Protein AF-A0A6A6JQP5-F1 (afdb_monomer)

Structure (mmCIF, N/CA/C/O backbone):
data_AF-A0A6A6JQP5-F1
#
_entry.id   AF-A0A6A6JQP5-F1
#
loop_
_atom_site.group_PDB
_atom_site.id
_atom_site.type_symbol
_atom_site.label_atom_id
_atom_site.label_alt_id
_atom_site.label_comp_id
_atom_site.label_asym_id
_atom_site.label_entity_id
_atom_site.label_seq_id
_atom_site.pdbx_PDB_ins_code
_atom_site.Cartn_x
_atom_site.Cartn_y
_atom_site.Cartn_z
_atom_site.occupancy
_atom_site.B_iso_or_equiv
_atom_site.auth_seq_id
_atom_site.auth_comp_id
_atom_site.auth_asym_id
_atom_site.auth_atom_id
_atom_site.pdbx_PDB_model_num
ATOM 1 N N . MET A 1 1 ? 15.991 23.253 77.467 1.00 42.97 1 MET A N 1
ATOM 2 C CA . MET A 1 1 ? 14.777 23.699 76.750 1.00 42.97 1 MET A CA 1
ATOM 3 C C . MET A 1 1 ? 15.225 24.591 75.602 1.00 42.97 1 MET A C 1
ATOM 5 O O . MET A 1 1 ? 15.637 25.711 75.853 1.00 42.97 1 MET A O 1
ATOM 9 N N . LEU A 1 2 ? 15.257 24.066 74.376 1.00 40.00 2 LEU A N 1
ATOM 10 C CA . LEU A 1 2 ? 15.655 24.791 73.163 1.00 40.00 2 LEU A CA 1
ATOM 11 C C . LEU A 1 2 ? 14.520 24.646 72.145 1.00 40.00 2 LEU A C 1
ATOM 13 O O . LEU A 1 2 ? 14.086 23.531 71.854 1.00 40.00 2 LEU A O 1
ATOM 17 N N . LEU A 1 3 ? 13.987 25.789 71.708 1.00 39.47 3 LEU A N 1
ATOM 18 C CA . LEU A 1 3 ? 12.833 25.914 70.822 1.00 39.47 3 LEU A CA 1
ATOM 19 C C . LEU A 1 3 ? 13.131 25.339 69.429 1.00 39.47 3 LEU A C 1
ATOM 21 O O . LEU A 1 3 ? 14.135 25.668 68.801 1.00 39.47 3 LEU A O 1
ATOM 25 N N . LYS A 1 4 ? 12.197 24.521 68.938 1.00 39.25 4 LYS A N 1
ATOM 26 C CA . LYS A 1 4 ? 12.126 24.021 67.562 1.00 39.25 4 LYS A CA 1
ATOM 27 C C . LYS A 1 4 ? 11.785 25.178 66.612 1.00 39.25 4 LYS A C 1
ATOM 29 O O . LYS A 1 4 ? 10.698 25.738 66.720 1.00 39.25 4 LYS A O 1
ATOM 34 N N . SER A 1 5 ? 12.668 25.499 65.666 1.00 44.56 5 SER A N 1
ATOM 35 C CA . SER A 1 5 ? 12.309 26.277 64.470 1.00 44.56 5 SER A CA 1
ATOM 36 C C . SER A 1 5 ? 11.919 25.310 63.356 1.00 44.56 5 SER A C 1
ATOM 38 O O . SER A 1 5 ? 12.740 24.512 62.910 1.00 44.56 5 SER A O 1
ATOM 40 N N . SE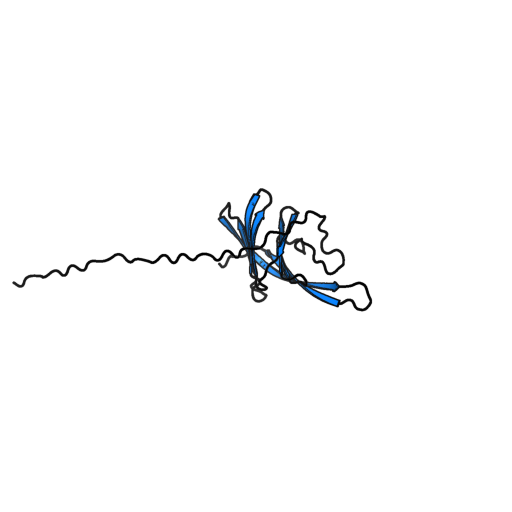R A 1 6 ? 10.651 25.355 62.947 1.00 45.84 6 SER A N 1
ATOM 41 C CA . SER A 1 6 ? 10.124 24.568 61.831 1.00 45.84 6 SER A CA 1
ATOM 42 C C . SER A 1 6 ? 10.380 25.311 60.523 1.00 45.84 6 SER A C 1
ATOM 44 O O . SER A 1 6 ? 9.857 26.402 60.309 1.00 45.84 6 SER A O 1
ATOM 46 N N . LEU A 1 7 ? 11.191 24.706 59.660 1.00 41.50 7 LEU A N 1
ATOM 47 C CA . LEU A 1 7 ? 11.413 25.123 58.282 1.00 41.50 7 LEU A CA 1
ATOM 48 C C . LEU A 1 7 ? 10.200 24.667 57.450 1.00 41.50 7 LEU A C 1
ATOM 50 O O . LEU A 1 7 ? 10.001 23.470 57.249 1.00 41.50 7 LEU A O 1
ATOM 54 N N . VAL A 1 8 ? 9.362 25.602 57.003 1.00 44.19 8 VAL A N 1
ATOM 55 C CA . VAL A 1 8 ? 8.266 25.313 56.065 1.00 44.19 8 VAL A CA 1
ATOM 56 C C . VAL A 1 8 ? 8.860 25.271 54.659 1.00 44.19 8 VAL A C 1
ATOM 58 O O . VAL A 1 8 ? 9.127 26.307 54.056 1.00 44.19 8 VAL A O 1
ATOM 61 N N . LEU A 1 9 ? 9.106 24.063 54.153 1.00 40.91 9 LEU A N 1
ATOM 62 C CA . LEU A 1 9 ? 9.497 23.830 52.766 1.00 40.91 9 LEU A CA 1
ATOM 63 C C . LEU A 1 9 ? 8.215 23.765 51.920 1.00 40.91 9 LEU A C 1
ATOM 65 O O . LEU A 1 9 ? 7.469 22.789 51.977 1.00 40.91 9 LEU A O 1
ATOM 69 N N . ALA A 1 10 ? 7.926 24.837 51.183 1.00 45.50 10 ALA A N 1
ATOM 70 C CA . ALA A 1 10 ? 6.815 24.887 50.243 1.00 45.50 10 ALA A CA 1
ATOM 71 C C . ALA A 1 10 ? 7.103 23.958 49.049 1.00 45.50 10 ALA A C 1
ATOM 73 O O . ALA A 1 10 ? 7.992 24.222 48.242 1.00 45.50 10 ALA A O 1
ATOM 74 N N . LEU A 1 11 ? 6.353 22.859 48.949 1.00 42.47 11 LEU A N 1
ATOM 75 C CA . LEU A 1 11 ? 6.318 21.992 47.772 1.00 42.47 11 LEU A CA 1
ATOM 76 C C . LEU A 1 11 ? 5.511 22.691 46.669 1.00 42.47 11 LEU A C 1
ATOM 78 O O . LEU A 1 11 ? 4.284 22.750 46.728 1.00 42.47 11 LEU A O 1
ATOM 82 N N . LEU A 1 12 ? 6.208 23.237 45.673 1.00 47.12 12 LEU A N 1
ATOM 83 C CA . LEU A 1 12 ? 5.613 23.665 44.408 1.00 47.12 12 LEU A CA 1
ATOM 84 C C . LEU A 1 12 ? 5.321 22.424 43.545 1.00 47.12 12 LEU A C 1
ATOM 86 O O . LEU A 1 12 ? 6.218 21.594 43.374 1.00 47.12 12 LEU A O 1
ATOM 90 N N . PRO A 1 13 ? 4.107 22.275 42.985 1.00 42.97 13 PRO A N 1
ATOM 91 C CA . PRO A 1 13 ? 3.810 21.198 42.056 1.00 42.97 13 PRO A CA 1
ATOM 92 C C . PRO A 1 13 ? 4.547 21.427 40.733 1.00 42.97 13 PRO A C 1
ATOM 94 O O . PRO A 1 13 ? 4.532 22.507 40.143 1.00 42.97 13 PRO A O 1
ATOM 97 N N . SER A 1 14 ? 5.204 20.363 40.295 1.00 43.59 14 SER A N 1
ATOM 98 C CA . SER A 1 14 ? 5.896 20.185 39.029 1.00 43.59 14 SER A CA 1
ATOM 99 C C . SER A 1 14 ? 5.015 20.562 37.833 1.00 43.59 14 SER A C 1
ATOM 101 O O . SER A 1 14 ? 4.072 19.854 37.483 1.00 43.59 14 SER A O 1
ATOM 103 N N . LEU A 1 15 ? 5.373 21.655 37.152 1.00 41.62 15 LEU A N 1
ATOM 104 C CA . LEU A 1 15 ? 4.953 21.905 35.775 1.00 41.62 15 LEU A CA 1
ATOM 105 C C . LEU A 1 15 ? 5.647 20.884 34.867 1.00 41.62 15 LEU A C 1
ATOM 107 O O . LEU A 1 15 ? 6.765 21.092 34.402 1.00 41.62 15 LEU A O 1
ATOM 111 N N . ILE A 1 16 ? 4.968 19.767 34.622 1.00 49.75 16 ILE A N 1
ATOM 112 C CA . ILE A 1 16 ? 5.240 18.920 33.465 1.00 49.75 16 ILE A CA 1
ATOM 113 C C . ILE A 1 16 ? 4.759 19.724 32.259 1.00 49.75 16 ILE A C 1
ATOM 115 O O . ILE A 1 16 ? 3.560 19.855 32.011 1.00 49.75 16 ILE A O 1
ATOM 119 N N . THR A 1 17 ? 5.699 20.321 31.537 1.00 44.62 17 THR A N 1
ATOM 120 C CA . THR A 1 17 ? 5.461 20.841 30.197 1.00 44.62 17 THR A CA 1
ATOM 121 C C . THR A 1 17 ? 4.997 19.677 29.332 1.00 44.62 17 THR A C 1
ATOM 123 O O . THR A 1 17 ? 5.772 18.795 28.969 1.00 44.62 17 THR A O 1
ATOM 126 N N . ALA A 1 18 ? 3.699 19.657 29.029 1.00 39.19 18 ALA A N 1
ATOM 127 C CA . ALA A 1 18 ? 3.133 18.795 28.011 1.00 39.19 18 ALA A CA 1
ATOM 128 C C . ALA A 1 18 ? 3.827 19.121 26.682 1.00 39.19 18 ALA A C 1
ATOM 130 O O . ALA A 1 18 ? 3.506 20.103 26.011 1.00 39.19 18 ALA A O 1
ATOM 131 N N . TRP A 1 19 ? 4.823 18.312 26.319 1.00 34.19 19 TRP A N 1
ATOM 132 C CA . TRP A 1 19 ? 5.305 18.221 24.953 1.00 34.19 19 TRP A CA 1
ATOM 133 C C . TRP A 1 19 ? 4.145 17.699 24.111 1.00 34.19 19 TRP A C 1
ATOM 135 O O . TRP A 1 19 ? 3.884 16.503 24.020 1.00 34.19 19 TRP A O 1
ATOM 145 N N . SER A 1 20 ? 3.406 18.640 23.532 1.00 35.28 20 SER A N 1
ATOM 146 C CA . SER A 1 20 ? 2.530 18.391 22.402 1.00 35.28 20 SER A CA 1
ATOM 147 C C . SER A 1 20 ? 3.408 17.890 21.259 1.00 35.28 20 SER A C 1
ATOM 149 O O . SER A 1 20 ? 3.914 18.687 20.470 1.00 35.28 20 SER A O 1
ATOM 151 N N . VAL A 1 21 ? 3.585 16.571 21.166 1.00 35.97 21 VAL A N 1
ATOM 152 C CA . VAL A 1 21 ? 4.003 15.908 19.932 1.00 35.97 21 VAL A CA 1
ATOM 153 C C . VAL A 1 21 ? 2.906 16.214 18.919 1.00 35.97 21 VAL A C 1
ATOM 155 O O . VAL A 1 21 ? 1.866 15.561 18.870 1.00 35.97 21 VAL A O 1
ATOM 158 N N . ARG A 1 22 ? 3.093 17.291 18.154 1.00 34.94 22 ARG A N 1
ATOM 159 C CA . ARG A 1 22 ? 2.377 17.467 16.900 1.00 34.94 22 ARG A CA 1
ATOM 160 C C . ARG A 1 22 ? 2.866 16.325 16.024 1.00 34.94 22 ARG A C 1
ATOM 162 O O . ARG A 1 22 ? 3.974 16.388 15.502 1.00 34.94 22 ARG A O 1
ATOM 169 N N . ASN A 1 23 ? 2.069 15.260 15.955 1.00 34.81 23 ASN A N 1
ATOM 170 C CA . ASN A 1 23 ? 2.185 14.272 14.897 1.00 34.81 23 ASN A CA 1
ATOM 171 C C . ASN A 1 23 ? 2.267 15.052 13.590 1.00 34.81 23 ASN A C 1
ATOM 173 O O . ASN A 1 23 ? 1.34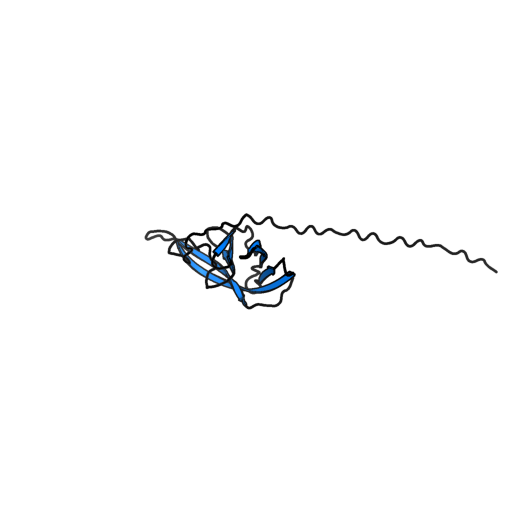2 15.788 13.241 1.00 34.81 23 ASN A O 1
ATOM 177 N N . VAL A 1 24 ? 3.408 14.933 12.924 1.00 33.78 24 VAL A N 1
ATOM 178 C CA . VAL A 1 24 ? 3.575 15.346 11.540 1.00 33.78 24 VAL A CA 1
ATOM 179 C C . VAL A 1 24 ? 2.682 14.399 10.751 1.00 33.78 24 VAL A C 1
ATOM 181 O O . VAL A 1 24 ? 3.059 13.273 10.447 1.00 33.78 24 VAL A O 1
ATOM 184 N N . ILE A 1 25 ? 1.438 14.815 10.533 1.00 40.34 25 ILE A N 1
ATOM 185 C CA . ILE A 1 25 ? 0.588 14.207 9.522 1.00 40.34 25 ILE A CA 1
ATOM 186 C C . ILE A 1 25 ? 1.241 14.636 8.216 1.00 40.34 25 ILE A C 1
ATOM 188 O O . ILE A 1 25 ? 1.173 15.806 7.848 1.00 40.34 25 ILE A O 1
ATOM 192 N N . ALA A 1 26 ? 1.969 13.715 7.587 1.00 38.81 26 ALA A N 1
ATOM 193 C CA . ALA A 1 26 ? 2.367 13.882 6.204 1.00 38.81 26 ALA A CA 1
ATOM 194 C C . ALA A 1 26 ? 1.075 14.100 5.406 1.00 38.81 26 ALA A C 1
ATOM 196 O O . ALA A 1 26 ? 0.188 13.245 5.417 1.00 38.81 26 ALA A O 1
ATOM 197 N N . GLU A 1 27 ? 0.936 15.277 4.802 1.00 38.88 27 GLU A N 1
ATOM 198 C CA . GLU A 1 27 ? -0.160 15.596 3.893 1.00 38.88 27 GLU A CA 1
ATOM 199 C C . GLU A 1 27 ? 0.017 14.728 2.640 1.00 38.88 27 GLU A C 1
ATOM 201 O O . GLU A 1 27 ? 0.685 15.105 1.683 1.00 38.88 27 GLU A O 1
ATOM 206 N N . GLY A 1 28 ? -0.502 13.499 2.691 1.00 41.88 28 GLY A N 1
ATOM 207 C CA . GLY A 1 28 ? -0.558 12.614 1.535 1.00 41.88 28 GLY A CA 1
ATOM 208 C C . GLY A 1 28 ? -1.436 13.247 0.459 1.00 41.88 28 GLY A C 1
ATOM 209 O O . GLY A 1 28 ? -2.549 13.684 0.753 1.00 41.88 28 GLY A O 1
ATOM 210 N N . GLY A 1 29 ? -0.919 13.323 -0.769 1.00 51.88 29 GLY A N 1
ATOM 211 C CA . GLY A 1 29 ? -1.641 13.868 -1.918 1.00 51.88 29 GLY A CA 1
ATOM 212 C C . GLY A 1 29 ? -2.995 13.187 -2.143 1.00 51.88 29 GLY A C 1
ATOM 213 O O . GLY A 1 29 ? -3.204 12.037 -1.751 1.00 51.88 29 GLY A O 1
ATOM 214 N N . GLU A 1 30 ? -3.925 13.910 -2.773 1.00 57.06 30 GLU A N 1
ATOM 215 C CA . GLU A 1 30 ? -5.264 13.391 -3.068 1.00 57.06 30 GLU A CA 1
ATOM 216 C C . GLU A 1 30 ? -5.186 12.069 -3.863 1.00 57.06 30 GLU A C 1
ATOM 218 O O . GLU A 1 30 ? -4.361 11.950 -4.777 1.00 57.06 30 GLU A O 1
ATOM 223 N N . PRO A 1 31 ? -6.026 11.061 -3.543 1.00 60.66 31 PRO A N 1
ATOM 224 C CA . PRO A 1 31 ? -6.061 9.814 -4.298 1.00 60.66 31 PRO A CA 1
ATOM 225 C C . PRO A 1 31 ? -6.365 10.080 -5.768 1.00 60.66 31 PRO A C 1
ATOM 227 O O . PRO A 1 31 ? -7.364 10.722 -6.099 1.00 60.66 31 PRO A O 1
ATOM 230 N N . VAL A 1 32 ? -5.571 9.492 -6.663 1.00 66.88 32 VAL A N 1
ATOM 231 C CA . VAL A 1 32 ? -5.983 9.370 -8.061 1.00 66.88 32 VAL A CA 1
ATOM 232 C C . VAL A 1 32 ? -6.975 8.214 -8.131 1.00 66.88 32 VAL A C 1
ATOM 234 O O . VAL A 1 32 ? -6.611 7.051 -7.950 1.00 66.88 32 VAL A O 1
ATOM 237 N N . LEU A 1 33 ? -8.243 8.558 -8.343 1.00 54.72 33 LEU A N 1
ATOM 238 C CA . LEU A 1 33 ? -9.361 7.624 -8.436 1.00 54.72 33 LEU A CA 1
ATOM 239 C C . LEU A 1 33 ? -9.688 7.419 -9.922 1.00 54.72 33 LEU A C 1
ATOM 241 O O . LEU A 1 33 ? -10.204 8.335 -10.562 1.00 54.72 33 LEU A O 1
ATOM 245 N N . ASP A 1 34 ? -9.381 6.249 -10.490 1.00 51.56 34 ASP A N 1
ATOM 246 C CA . ASP A 1 34 ? -9.805 5.909 -11.856 1.00 51.56 34 ASP A CA 1
ATOM 247 C C . ASP A 1 34 ? -10.835 4.777 -11.826 1.00 51.56 34 ASP A C 1
ATOM 249 O O . ASP A 1 34 ? -10.573 3.668 -11.365 1.00 51.56 34 ASP A O 1
ATOM 253 N N . LYS A 1 35 ? -12.034 5.079 -12.332 1.00 42.28 35 LYS A N 1
ATOM 254 C CA . LYS A 1 35 ? -13.154 4.138 -12.484 1.00 42.28 35 LYS A CA 1
ATOM 255 C C . LYS A 1 35 ? -13.089 3.331 -13.782 1.00 42.28 35 LYS A C 1
ATOM 257 O O . LYS A 1 35 ? -14.008 2.561 -14.069 1.00 42.28 35 LYS A O 1
ATOM 262 N N . ARG A 1 36 ? -12.061 3.509 -14.615 1.00 40.50 36 ARG A N 1
ATOM 263 C CA . ARG A 1 36 ? -11.929 2.754 -15.863 1.00 40.50 36 ARG A CA 1
ATOM 264 C C . ARG A 1 36 ? -11.324 1.385 -15.599 1.00 40.50 36 ARG A C 1
ATOM 266 O O . ARG A 1 36 ? -10.133 1.296 -15.356 1.00 40.50 36 ARG A O 1
ATOM 273 N N . ASN A 1 37 ? -12.166 0.352 -15.714 1.00 44.22 37 ASN A N 1
ATOM 274 C CA . ASN A 1 37 ? -11.837 -1.021 -16.124 1.00 44.22 37 ASN A CA 1
ATOM 275 C C . ASN A 1 37 ? -10.352 -1.387 -15.942 1.00 44.22 37 ASN A C 1
ATOM 277 O O . ASN A 1 37 ? -9.626 -1.547 -16.922 1.00 44.22 37 ASN A O 1
ATOM 281 N N . SER A 1 38 ? -9.889 -1.431 -14.696 1.00 44.41 38 SER A N 1
ATOM 282 C CA . SER A 1 38 ? -8.482 -1.602 -14.367 1.00 44.41 38 SER A CA 1
ATOM 283 C C . SER A 1 38 ? -8.118 -3.073 -14.526 1.00 44.41 38 SER A C 1
ATOM 285 O O . SER A 1 38 ? -8.113 -3.849 -13.573 1.00 44.41 38 SER A O 1
ATOM 287 N N . THR A 1 39 ? -7.861 -3.480 -15.769 1.00 46.97 39 THR A N 1
ATOM 288 C CA . THR A 1 39 ? -7.157 -4.725 -16.051 1.00 46.97 39 THR A CA 1
ATOM 289 C C . THR A 1 39 ? -5.789 -4.662 -15.381 1.00 46.97 39 THR A C 1
ATOM 291 O O . THR A 1 39 ? -5.033 -3.711 -15.572 1.00 46.97 39 THR A O 1
ATOM 294 N N . SER A 1 40 ? -5.466 -5.688 -14.597 1.00 51.38 40 SER A N 1
ATOM 295 C CA . SER A 1 40 ? -4.100 -5.983 -14.165 1.00 51.38 40 SER A CA 1
ATOM 296 C C . SER A 1 40 ? -3.159 -5.933 -15.376 1.00 51.38 40 SER A C 1
ATOM 298 O O . SER A 1 40 ? -3.378 -6.692 -16.322 1.00 51.38 40 SER A O 1
ATOM 300 N N . ALA A 1 41 ? -2.170 -5.031 -15.343 1.00 48.53 41 ALA A N 1
ATOM 301 C CA . ALA A 1 41 ? -1.054 -4.869 -16.283 1.00 48.53 41 ALA A CA 1
ATOM 302 C C . ALA A 1 41 ? -1.288 -5.444 -17.697 1.00 48.53 41 ALA A C 1
ATOM 304 O O . ALA A 1 41 ? -0.795 -6.521 -18.049 1.00 48.53 41 ALA A O 1
ATOM 305 N N . THR A 1 42 ? -2.034 -4.716 -18.529 1.00 43.56 42 THR A N 1
ATOM 306 C CA . THR A 1 42 ? -2.184 -5.048 -19.954 1.00 43.56 42 THR A CA 1
ATOM 307 C C . THR A 1 42 ? -1.013 -4.433 -20.731 1.00 43.56 42 THR A C 1
ATOM 309 O O . THR A 1 42 ? -1.058 -3.258 -21.060 1.00 43.56 42 THR A O 1
ATOM 312 N N . SER A 1 43 ? 0.040 -5.224 -20.977 1.00 44.31 43 SER A N 1
ATOM 313 C CA . SER A 1 43 ? 1.147 -4.999 -21.937 1.00 44.31 43 SER A CA 1
ATOM 314 C C . SER A 1 43 ? 1.618 -3.544 -22.154 1.00 44.31 43 SER A C 1
ATOM 316 O O . SER A 1 43 ? 1.049 -2.804 -22.955 1.00 44.31 43 SER A O 1
ATOM 318 N N . GLY A 1 44 ? 2.729 -3.175 -21.520 1.00 60.16 44 GLY A N 1
ATOM 319 C CA . GLY A 1 44 ? 3.364 -1.853 -21.589 1.00 60.16 44 GLY A CA 1
ATOM 320 C C . GLY A 1 44 ? 3.921 -1.484 -20.214 1.00 60.16 44 GLY A C 1
ATOM 321 O O . GLY A 1 44 ? 3.633 -2.193 -19.258 1.00 60.16 44 GLY A O 1
ATOM 322 N N . CYS A 1 45 ? 4.702 -0.405 -20.093 1.00 67.12 45 CYS A N 1
ATOM 323 C CA . CYS A 1 45 ? 5.300 0.091 -18.832 1.00 67.12 45 CYS A CA 1
ATOM 324 C C . CYS A 1 45 ? 4.290 0.520 -17.743 1.00 67.12 45 CYS A C 1
ATOM 326 O O . CYS A 1 45 ? 4.617 1.347 -16.889 1.00 67.12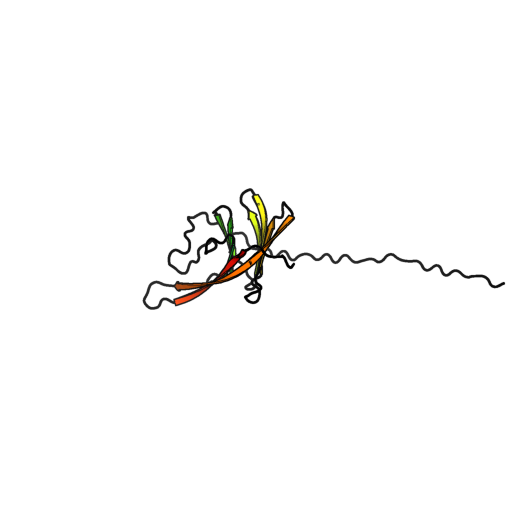 45 CYS A O 1
ATOM 328 N N . ASP A 1 46 ? 3.045 0.074 -17.848 1.00 72.06 46 ASP A N 1
ATOM 329 C CA . ASP A 1 46 ? 1.946 0.433 -16.978 1.00 72.06 46 ASP A CA 1
ATOM 330 C C . ASP A 1 46 ? 1.629 -0.738 -16.044 1.00 72.06 46 ASP A C 1
ATOM 332 O O . ASP A 1 46 ? 1.143 -1.794 -16.462 1.00 72.06 46 ASP A O 1
ATOM 336 N N . GLU A 1 47 ? 1.878 -0.507 -14.759 1.00 73.88 47 GLU A N 1
ATOM 337 C CA . GLU A 1 47 ? 1.638 -1.472 -13.685 1.00 73.88 47 GLU A CA 1
ATOM 338 C C . GLU A 1 47 ? 0.186 -1.494 -13.223 1.00 73.88 47 GLU A C 1
ATOM 340 O O . GLU A 1 47 ? -0.186 -2.291 -12.361 1.00 73.88 47 GLU A O 1
ATOM 345 N N . GLY A 1 48 ? -0.650 -0.631 -13.799 1.00 76.50 48 GLY A N 1
ATOM 346 C CA . GLY A 1 48 ? -2.027 -0.457 -13.392 1.00 76.50 48 GLY A CA 1
ATOM 347 C C . GLY A 1 48 ? -2.160 0.132 -11.987 1.00 76.50 48 GLY A C 1
ATOM 348 O O . GLY A 1 48 ? -1.210 0.318 -11.218 1.00 76.50 48 GLY A O 1
ATOM 349 N N . LEU A 1 49 ? -3.404 0.445 -11.640 1.00 79.06 49 LEU A N 1
ATOM 350 C CA . LEU A 1 49 ? -3.745 1.125 -10.388 1.00 79.06 49 LEU A CA 1
ATOM 351 C C . LEU A 1 49 ? -4.121 0.160 -9.264 1.00 79.06 49 LEU A C 1
ATOM 353 O O . LEU A 1 49 ? -4.137 0.549 -8.099 1.00 79.06 49 LEU A O 1
ATOM 357 N N . CYS A 1 50 ? -4.437 -1.087 -9.605 1.00 86.25 50 CYS A N 1
ATOM 358 C CA . CYS A 1 50 ? -4.812 -2.100 -8.632 1.00 86.25 50 CYS A CA 1
ATOM 359 C C . CYS A 1 50 ? -3.577 -2.771 -8.042 1.00 86.25 50 CYS A C 1
ATOM 361 O O . CYS A 1 50 ? -2.629 -3.022 -8.784 1.00 86.25 50 CYS A O 1
ATOM 363 N N . PRO A 1 51 ? -3.613 -3.144 -6.754 1.00 86.44 51 PRO A N 1
ATOM 364 C CA . PRO A 1 51 ? -2.641 -4.072 -6.208 1.00 86.44 51 PRO A CA 1
ATOM 365 C C . PRO A 1 51 ? -2.552 -5.355 -7.036 1.00 86.44 51 PRO A C 1
ATOM 367 O O . PRO A 1 51 ? -3.569 -5.900 -7.478 1.00 86.44 51 PRO A O 1
ATOM 370 N N . ASP A 1 52 ? -1.338 -5.863 -7.203 1.00 74.88 52 ASP A N 1
ATOM 371 C CA . ASP A 1 52 ? -1.097 -7.115 -7.909 1.00 74.88 52 ASP A CA 1
ATOM 372 C C . ASP A 1 52 ? -1.301 -8.332 -6.997 1.00 74.88 52 ASP A C 1
ATOM 374 O O . ASP A 1 52 ? -1.362 -8.243 -5.767 1.00 74.88 52 ASP A O 1
ATOM 378 N N . ASN A 1 53 ? -1.376 -9.515 -7.614 1.00 67.25 53 ASN A N 1
ATOM 379 C CA . ASN A 1 53 ? -1.400 -10.811 -6.925 1.00 67.25 53 ASN A CA 1
ATOM 380 C C . ASN A 1 53 ? -2.570 -11.008 -5.944 1.00 67.25 53 ASN A C 1
ATOM 382 O O . ASN A 1 53 ? -2.407 -11.652 -4.906 1.00 67.25 53 ASN A O 1
ATOM 386 N N . SER A 1 54 ? -3.738 -10.442 -6.258 1.00 73.69 54 SER A N 1
ATOM 387 C CA . SER A 1 54 ? -4.938 -10.515 -5.409 1.00 73.69 54 SER A CA 1
ATOM 388 C C . SER A 1 54 ? -4.748 -9.928 -4.001 1.00 73.69 54 SER A C 1
ATOM 390 O O . SER A 1 54 ? -5.536 -10.230 -3.103 1.00 73.69 54 SER A O 1
ATOM 392 N N . ALA A 1 55 ? -3.726 -9.091 -3.793 1.00 83.12 55 ALA A N 1
ATOM 393 C CA . ALA A 1 55 ? -3.526 -8.397 -2.530 1.00 83.12 55 ALA A CA 1
ATOM 394 C C . ALA A 1 55 ? -4.604 -7.319 -2.328 1.00 83.12 55 ALA A C 1
ATOM 396 O O . ALA A 1 55 ? -5.071 -6.693 -3.279 1.00 83.12 55 ALA A O 1
ATOM 397 N N . ALA A 1 56 ? -4.995 -7.074 -1.076 1.00 88.38 56 ALA A N 1
ATOM 398 C CA . ALA A 1 56 ? -5.889 -5.957 -0.760 1.00 88.38 56 ALA A CA 1
ATOM 399 C C . ALA A 1 56 ? -5.159 -4.607 -0.837 1.00 88.38 56 ALA A C 1
ATOM 401 O O . ALA A 1 56 ? -5.769 -3.582 -1.129 1.00 88.38 56 ALA A O 1
ATOM 402 N N . VAL A 1 57 ? -3.852 -4.609 -0.583 1.00 91.38 57 VAL A N 1
ATOM 403 C CA . VAL A 1 57 ? -2.977 -3.441 -0.637 1.00 91.38 57 VAL A CA 1
ATOM 404 C C . VAL A 1 57 ? -1.590 -3.899 -1.082 1.00 91.38 57 VAL A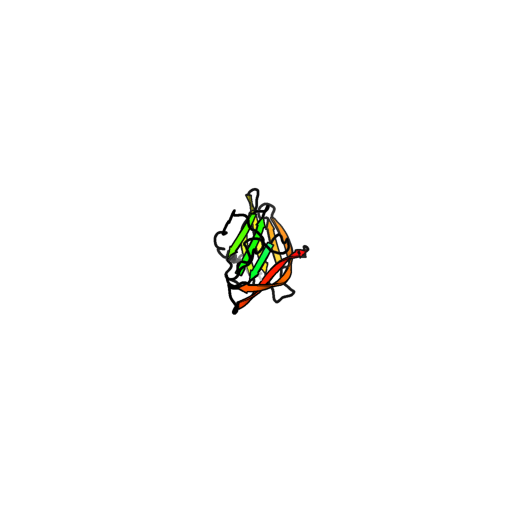 C 1
ATOM 406 O O . VAL A 1 57 ? -1.118 -4.962 -0.658 1.00 91.38 57 VAL A O 1
ATOM 409 N N . ASP A 1 58 ? -0.912 -3.081 -1.879 1.00 91.31 58 ASP A N 1
ATOM 410 C CA . ASP A 1 58 ? 0.531 -3.178 -2.057 1.00 91.31 58 ASP A CA 1
ATOM 411 C C . ASP A 1 58 ? 1.210 -1.806 -2.110 1.00 91.31 58 ASP A C 1
ATOM 413 O O . ASP A 1 58 ? 0.575 -0.753 -2.205 1.00 91.31 58 ASP A O 1
ATOM 417 N N . PHE A 1 59 ? 2.532 -1.834 -1.984 1.00 91.50 59 PHE A N 1
ATOM 418 C CA . PHE A 1 59 ? 3.389 -0.687 -2.225 1.00 91.50 59 PHE A CA 1
ATOM 419 C C . PHE A 1 59 ? 4.266 -0.972 -3.444 1.00 91.50 59 PHE A C 1
ATOM 421 O O . PHE A 1 59 ? 4.973 -1.977 -3.498 1.00 91.50 59 PHE A O 1
ATOM 428 N N . LEU A 1 60 ? 4.153 -0.116 -4.449 1.00 89.56 60 LEU A N 1
ATOM 429 C CA . LEU A 1 60 ? 4.731 -0.247 -5.775 1.00 89.56 60 LEU A CA 1
ATOM 430 C C . LEU A 1 60 ? 5.966 0.647 -5.895 1.00 89.56 60 LEU A C 1
ATOM 432 O O . LEU A 1 60 ? 5.907 1.833 -5.575 1.00 89.56 60 LEU A O 1
ATOM 436 N N . ALA A 1 61 ? 7.048 0.087 -6.428 1.00 87.56 61 ALA A N 1
ATOM 437 C CA . ALA A 1 61 ? 8.260 0.793 -6.816 1.00 87.56 61 ALA A CA 1
ATOM 438 C C . ALA A 1 61 ? 8.507 0.594 -8.313 1.00 87.56 61 ALA A C 1
ATOM 440 O O . ALA A 1 61 ? 8.933 -0.487 -8.724 1.00 87.56 61 ALA A O 1
ATOM 441 N N . GLY A 1 62 ? 8.246 1.617 -9.126 1.00 83.12 62 GLY A N 1
ATOM 442 C CA . GLY A 1 62 ? 8.435 1.529 -10.574 1.00 83.12 62 GLY A CA 1
ATOM 443 C C . GLY A 1 62 ? 8.860 2.843 -11.219 1.00 83.12 62 GLY A C 1
ATOM 444 O O . GLY A 1 62 ? 9.167 3.818 -10.535 1.00 83.12 62 GLY A O 1
ATOM 445 N N . LEU A 1 63 ? 8.854 2.881 -12.557 1.00 75.44 63 LEU A N 1
ATOM 446 C CA . LEU A 1 63 ? 9.287 4.047 -13.345 1.00 75.44 63 LEU A CA 1
ATOM 447 C C . LEU A 1 63 ? 8.508 5.332 -13.017 1.00 75.44 63 LEU A C 1
ATOM 449 O O . LEU A 1 63 ? 9.045 6.429 -13.128 1.00 75.44 63 LEU A O 1
ATOM 453 N N . GLY A 1 64 ? 7.252 5.199 -12.586 1.00 75.00 64 GLY A N 1
ATOM 454 C CA . GLY A 1 64 ? 6.408 6.316 -12.163 1.00 75.00 64 GLY A CA 1
ATOM 455 C C . GLY A 1 64 ? 6.635 6.786 -10.722 1.00 75.00 64 GLY A C 1
ATOM 456 O O . GLY A 1 64 ? 5.833 7.589 -10.243 1.00 75.00 64 GLY A O 1
ATOM 457 N N . GLY A 1 65 ? 7.651 6.267 -10.026 1.00 84.31 65 GLY A N 1
ATOM 458 C CA . GLY A 1 65 ? 7.916 6.518 -8.611 1.00 84.31 65 GLY A CA 1
ATOM 459 C C . GLY A 1 65 ? 7.258 5.495 -7.685 1.00 84.31 65 GLY A C 1
ATOM 460 O O . GLY A 1 65 ? 6.916 4.381 -8.093 1.00 84.31 65 GLY A O 1
ATOM 461 N N . TRP A 1 66 ? 7.098 5.892 -6.426 1.00 87.38 66 TRP A N 1
ATOM 462 C CA . TRP A 1 66 ? 6.516 5.058 -5.382 1.00 87.38 66 TRP A CA 1
ATOM 463 C C . TRP A 1 66 ? 5.017 5.308 -5.275 1.00 87.38 66 TRP A C 1
ATOM 465 O O . TRP A 1 66 ? 4.555 6.449 -5.375 1.00 87.38 66 TRP A O 1
ATOM 475 N N . ARG A 1 67 ? 4.244 4.235 -5.116 1.00 90.50 67 ARG A N 1
ATOM 476 C CA . ARG A 1 67 ? 2.790 4.315 -4.969 1.00 90.50 67 ARG A CA 1
ATOM 477 C C . ARG A 1 67 ? 2.300 3.332 -3.926 1.00 90.50 67 ARG A C 1
ATOM 479 O O . ARG A 1 67 ? 2.701 2.176 -3.934 1.00 90.50 67 ARG A O 1
ATOM 486 N N . LEU A 1 68 ? 1.366 3.759 -3.089 1.00 91.75 68 LEU A N 1
ATOM 487 C CA . LEU A 1 68 ? 0.558 2.857 -2.277 1.00 91.75 68 LEU A CA 1
ATOM 488 C C . LEU A 1 68 ? -0.746 2.599 -3.030 1.00 91.75 68 LEU A C 1
ATOM 490 O O . LEU A 1 68 ? -1.458 3.545 -3.368 1.00 91.75 68 LEU A O 1
ATOM 494 N N . ARG A 1 69 ? -1.045 1.334 -3.327 1.00 91.81 69 ARG A N 1
ATOM 495 C CA . ARG A 1 69 ? -2.263 0.936 -4.039 1.00 91.81 69 ARG A CA 1
ATOM 496 C C . ARG A 1 69 ? -3.178 0.161 -3.106 1.00 91.81 69 ARG A C 1
ATOM 498 O O . ARG A 1 69 ? -2.718 -0.658 -2.315 1.00 91.81 69 ARG A O 1
ATOM 505 N N . VAL A 1 70 ? -4.478 0.401 -3.207 1.00 91.44 70 VAL A N 1
ATOM 506 C CA . VAL A 1 70 ? -5.508 -0.257 -2.398 1.00 91.44 70 VAL A CA 1
ATOM 507 C C . VAL A 1 70 ? -6.602 -0.767 -3.323 1.00 91.44 70 VAL A C 1
ATOM 509 O O . VAL A 1 70 ? -7.130 -0.008 -4.129 1.00 91.44 70 VAL A O 1
ATOM 512 N N . ASN A 1 71 ? -6.973 -2.037 -3.178 1.00 89.62 71 ASN A N 1
ATOM 513 C CA . ASN A 1 71 ? -8.221 -2.569 -3.707 1.00 89.62 71 ASN A CA 1
ATOM 514 C C . ASN A 1 71 ? -9.292 -2.435 -2.623 1.00 89.62 71 ASN A C 1
ATOM 516 O O . ASN A 1 71 ? -9.301 -3.175 -1.636 1.00 89.62 71 ASN A O 1
ATOM 520 N N . ASP A 1 72 ? -10.181 -1.467 -2.800 1.00 89.38 72 ASP A N 1
ATOM 521 C CA . ASP A 1 72 ? -11.226 -1.138 -1.850 1.00 89.38 72 ASP A CA 1
ATOM 522 C C . ASP A 1 72 ? -12.598 -1.355 -2.496 1.00 89.38 72 ASP A C 1
ATOM 524 O O . ASP A 1 72 ? -13.029 -0.614 -3.373 1.00 89.38 72 ASP A O 1
ATOM 528 N N . CYS A 1 73 ? -13.278 -2.433 -2.099 1.00 87.50 73 CYS A N 1
ATOM 529 C CA . CYS A 1 73 ? -14.548 -2.860 -2.696 1.00 87.50 73 CYS A CA 1
ATOM 530 C C . CYS A 1 73 ? -14.523 -3.023 -4.234 1.00 87.50 73 CYS A C 1
ATOM 532 O O . CYS A 1 73 ? -15.532 -2.798 -4.900 1.00 87.50 73 CYS A O 1
ATOM 534 N N . GLY A 1 74 ? -13.390 -3.451 -4.802 1.00 84.56 74 GLY A N 1
ATOM 535 C CA . GLY A 1 74 ? -13.227 -3.607 -6.249 1.00 84.56 74 GLY A CA 1
ATOM 536 C C . GLY A 1 74 ? -12.900 -2.306 -6.983 1.00 84.56 74 GLY A C 1
ATOM 537 O O . GLY A 1 74 ? -12.686 -2.343 -8.192 1.00 84.56 74 GLY A O 1
ATOM 538 N N . GLU A 1 75 ? -12.825 -1.177 -6.273 1.00 85.56 75 GLU A N 1
ATOM 539 C CA . GLU A 1 75 ? -12.272 0.068 -6.793 1.00 85.56 75 GLU A CA 1
ATOM 540 C C . GLU A 1 75 ? -10.796 0.175 -6.401 1.00 85.56 75 GLU A C 1
ATOM 542 O O . GLU A 1 75 ? -10.409 -0.072 -5.257 1.00 85.56 75 GLU A O 1
ATOM 547 N N . CYS A 1 76 ? -9.953 0.525 -7.369 1.00 87.81 76 CYS A N 1
ATOM 548 C CA . CYS A 1 76 ? -8.516 0.606 -7.164 1.00 87.81 76 CYS A CA 1
ATOM 549 C C . CYS A 1 76 ? -8.100 2.051 -6.919 1.00 87.81 76 CYS A C 1
ATOM 551 O O . CYS A 1 76 ? -8.233 2.912 -7.788 1.00 87.81 76 CYS A O 1
ATOM 553 N N . LEU A 1 77 ? -7.599 2.305 -5.715 1.00 89.19 77 LEU A N 1
ATOM 554 C CA . LEU A 1 77 ? -7.081 3.596 -5.291 1.00 89.19 77 LEU A CA 1
ATOM 555 C C . LEU A 1 77 ? -5.561 3.563 -5.394 1.00 89.19 77 LEU A C 1
ATOM 557 O O . LEU A 1 77 ? -4.933 2.642 -4.874 1.00 89.19 77 LEU A O 1
ATOM 561 N N . SER A 1 78 ? -4.966 4.576 -6.019 1.00 89.75 78 SER A N 1
ATOM 562 C CA . SER A 1 78 ? -3.514 4.725 -6.094 1.00 89.75 78 SER A CA 1
ATOM 563 C C . SER A 1 78 ? -3.102 6.074 -5.527 1.00 89.75 78 SER A C 1
ATOM 565 O O . SER A 1 78 ? -3.494 7.128 -6.030 1.00 89.75 78 SER A O 1
ATOM 567 N N . PHE A 1 79 ? -2.231 6.033 -4.530 1.00 90.44 79 PHE A N 1
ATOM 568 C CA . PHE A 1 79 ? -1.683 7.203 -3.867 1.00 90.44 79 PHE A CA 1
ATOM 569 C C . PHE A 1 79 ? -0.203 7.325 -4.238 1.00 90.44 79 PHE A C 1
ATOM 571 O O . PHE A 1 79 ? 0.555 6.397 -3.948 1.00 90.44 79 PHE A O 1
ATOM 578 N N . PRO A 1 80 ? 0.238 8.407 -4.901 1.00 88.50 80 PRO A N 1
ATOM 579 C CA . PRO A 1 80 ? 1.661 8.663 -5.078 1.00 88.50 80 PRO A CA 1
ATOM 580 C C . PRO A 1 80 ? 2.312 8.934 -3.720 1.00 88.50 80 PRO A C 1
ATOM 582 O O . PRO A 1 80 ? 1.719 9.571 -2.851 1.00 88.50 80 PRO A O 1
ATOM 585 N N . THR A 1 81 ? 3.534 8.448 -3.539 1.00 86.56 81 THR A N 1
ATOM 586 C CA . THR A 1 81 ? 4.272 8.589 -2.284 1.00 86.56 81 THR A CA 1
ATOM 587 C C . THR A 1 81 ? 5.691 9.056 -2.566 1.00 86.56 81 THR A C 1
ATOM 589 O O . THR A 1 81 ? 6.294 8.673 -3.568 1.00 86.56 81 THR A O 1
ATOM 592 N N . GLU A 1 82 ? 6.245 9.873 -1.677 1.00 80.12 82 GLU A N 1
ATOM 593 C CA . GLU A 1 82 ? 7.578 10.457 -1.876 1.00 80.12 82 GLU A CA 1
ATOM 594 C C . GLU A 1 82 ? 8.705 9.618 -1.258 1.00 80.12 82 GLU A C 1
ATOM 596 O O . GLU A 1 82 ? 9.859 9.743 -1.662 1.00 80.12 82 GLU A O 1
ATOM 601 N N . ASP A 1 83 ? 8.384 8.740 -0.305 1.00 81.69 83 ASP A N 1
ATOM 602 C CA . ASP A 1 83 ? 9.374 7.990 0.465 1.00 81.69 83 ASP A CA 1
ATOM 603 C C . ASP A 1 83 ? 9.486 6.533 -0.009 1.00 81.69 83 ASP A C 1
ATOM 605 O O . ASP A 1 83 ? 8.522 5.772 -0.036 1.00 81.69 83 ASP A O 1
ATOM 609 N N . ALA A 1 84 ? 10.706 6.139 -0.374 1.00 81.31 84 ALA A N 1
ATOM 610 C CA . ALA A 1 84 ? 11.059 4.788 -0.800 1.00 81.31 84 ALA A CA 1
ATOM 611 C C . ALA A 1 84 ? 11.004 3.747 0.328 1.00 81.31 84 ALA A C 1
ATOM 613 O O . ALA A 1 84 ? 11.007 2.542 0.063 1.00 81.31 84 ALA A O 1
ATOM 614 N N . ASN A 1 85 ? 11.024 4.189 1.583 1.00 81.69 85 ASN A N 1
ATOM 615 C CA . ASN A 1 85 ? 11.035 3.323 2.757 1.00 81.69 85 ASN A CA 1
ATOM 616 C C . ASN A 1 85 ? 9.638 3.050 3.298 1.00 81.69 85 ASN A C 1
ATOM 618 O O . ASN A 1 85 ? 9.483 2.172 4.142 1.00 81.69 85 ASN A O 1
ATOM 622 N N . GLY A 1 86 ? 8.622 3.736 2.788 1.00 84.00 86 GLY A N 1
ATOM 623 C CA . GLY A 1 86 ? 7.266 3.549 3.251 1.00 84.00 86 GLY A CA 1
ATOM 624 C C . GLY A 1 86 ? 6.396 4.768 3.032 1.00 84.00 86 GLY A C 1
ATOM 625 O O . GLY A 1 86 ? 6.858 5.825 2.624 1.00 84.00 86 GLY A O 1
ATOM 626 N N . ALA A 1 87 ? 5.111 4.620 3.312 1.00 88.31 87 ALA A N 1
ATOM 627 C CA . ALA A 1 87 ? 4.157 5.712 3.236 1.00 88.31 87 ALA A CA 1
ATOM 628 C C . ALA A 1 87 ? 2.934 5.420 4.092 1.00 88.31 87 ALA A C 1
ATOM 630 O O . ALA A 1 87 ? 2.550 4.264 4.251 1.00 88.31 87 ALA A O 1
ATOM 631 N N . CYS A 1 88 ? 2.290 6.473 4.582 1.00 91.88 88 CYS A N 1
ATOM 632 C CA . CYS A 1 88 ? 0.978 6.409 5.207 1.00 91.88 88 CYS A CA 1
ATOM 633 C C . CYS A 1 88 ? -0.014 7.213 4.379 1.00 91.88 88 CYS A C 1
ATOM 635 O O . CYS A 1 88 ? 0.276 8.344 3.998 1.00 91.88 88 CYS A O 1
ATOM 637 N N . VAL A 1 89 ? -1.191 6.646 4.143 1.00 92.38 89 VAL A N 1
ATOM 638 C CA . VAL A 1 89 ? -2.285 7.322 3.451 1.00 92.38 89 VAL A CA 1
ATOM 639 C C . VAL A 1 89 ? -3.553 7.229 4.274 1.00 92.38 89 VAL A C 1
ATOM 641 O O . VAL A 1 89 ? -3.884 6.179 4.831 1.00 92.38 89 VAL A O 1
ATOM 644 N N . ASP A 1 90 ? -4.265 8.344 4.334 1.00 93.56 90 ASP A N 1
ATOM 645 C CA . ASP A 1 90 ? -5.583 8.444 4.935 1.00 93.56 90 ASP A CA 1
ATOM 646 C C . ASP A 1 90 ? -6.637 8.508 3.835 1.00 93.56 90 ASP A C 1
ATOM 648 O O . ASP A 1 90 ? -6.534 9.313 2.913 1.00 93.56 90 ASP A O 1
ATOM 652 N N . PHE A 1 91 ? -7.670 7.676 3.936 1.00 92.56 91 PHE A N 1
ATOM 653 C CA . PHE A 1 91 ? -8.789 7.701 2.999 1.00 92.56 91 PHE A CA 1
ATOM 654 C C . PHE A 1 91 ? -10.060 7.131 3.627 1.00 92.56 91 PHE A C 1
ATOM 656 O O . PHE A 1 91 ? -10.039 6.483 4.677 1.00 92.56 91 PHE A O 1
ATOM 663 N N . ALA A 1 92 ? -11.196 7.381 2.982 1.00 93.12 92 ALA A N 1
ATOM 664 C CA . ALA A 1 92 ? -12.449 6.728 3.324 1.00 93.12 92 ALA A CA 1
ATOM 665 C C . ALA A 1 92 ? -12.591 5.446 2.497 1.00 93.12 92 ALA A C 1
ATOM 667 O O . ALA A 1 92 ? -12.587 5.500 1.271 1.00 93.12 92 ALA A O 1
ATOM 668 N N . SER A 1 93 ? -12.720 4.305 3.175 1.00 90.38 93 SER A N 1
ATOM 669 C CA . SER A 1 93 ? -13.109 3.040 2.551 1.00 90.38 93 SER A CA 1
ATOM 670 C C . SER A 1 93 ? -14.520 3.133 1.974 1.00 90.38 93 SER A C 1
ATOM 672 O O . SER A 1 93 ? -15.326 3.972 2.394 1.00 90.38 93 SER A O 1
ATOM 674 N N . CYS A 1 94 ? -14.876 2.191 1.114 1.00 85.75 94 CYS A N 1
ATOM 675 C CA . CYS A 1 94 ? -16.238 1.900 0.731 1.00 85.75 94 CYS A CA 1
ATOM 676 C C . CYS A 1 94 ? -17.148 1.795 1.964 1.00 85.75 94 CYS A C 1
ATOM 678 O O . CYS A 1 94 ? -16.790 1.268 3.021 1.00 85.75 94 CYS A O 1
ATOM 680 N N . GLY A 1 95 ? -18.336 2.387 1.849 1.00 86.75 95 GLY A N 1
ATOM 681 C CA . GLY A 1 95 ? -19.216 2.615 2.997 1.00 86.75 95 GLY A CA 1
ATOM 682 C C . GLY A 1 95 ? -18.820 3.816 3.867 1.00 86.75 95 GLY A C 1
ATOM 683 O O . GLY A 1 95 ? -19.391 3.991 4.939 1.00 86.75 95 GLY A O 1
ATOM 684 N N . GLY A 1 96 ? -17.869 4.647 3.425 1.00 90.62 96 GLY A N 1
ATOM 685 C CA . GLY A 1 96 ? -17.493 5.904 4.078 1.00 90.62 96 GLY A CA 1
ATOM 686 C C . GLY A 1 96 ? -16.666 5.732 5.353 1.00 90.62 96 GLY A C 1
ATOM 687 O O . GLY A 1 96 ? -16.580 6.661 6.155 1.00 90.62 96 GLY A O 1
ATOM 688 N N . ARG A 1 97 ? -16.079 4.551 5.577 1.00 92.62 97 ARG A N 1
ATOM 689 C CA . ARG A 1 97 ? -15.365 4.248 6.823 1.00 92.62 97 ARG A CA 1
ATOM 690 C C . ARG A 1 97 ? -13.944 4.822 6.784 1.00 92.62 97 ARG A C 1
ATOM 692 O O . ARG A 1 97 ? -13.159 4.390 5.940 1.00 92.62 97 ARG A O 1
ATOM 699 N N . PRO A 1 98 ? -13.577 5.762 7.672 1.00 94.50 98 PRO A N 1
ATOM 700 C CA . PRO A 1 98 ? -12.253 6.372 7.658 1.00 94.50 98 PRO A CA 1
ATOM 701 C C . PRO A 1 98 ? -11.175 5.367 8.075 1.00 94.50 98 PRO A C 1
ATOM 703 O O . PRO A 1 98 ? -11.280 4.720 9.123 1.00 94.50 98 PRO A O 1
ATOM 706 N N . GLN A 1 99 ? -10.108 5.277 7.283 1.00 94.75 99 GLN A N 1
ATOM 707 C CA . GLN A 1 99 ? -8.973 4.408 7.562 1.00 94.75 99 GLN A CA 1
ATOM 708 C C . GLN A 1 99 ? -7.629 5.064 7.234 1.00 94.75 99 GLN A C 1
ATOM 710 O O . GLN A 1 99 ? -7.542 5.932 6.370 1.00 94.75 99 GLN A O 1
ATOM 715 N N . THR A 1 100 ? -6.584 4.605 7.921 1.00 94.75 100 THR A N 1
ATOM 716 C CA . THR A 1 100 ? -5.185 4.824 7.536 1.00 94.75 100 THR A CA 1
ATOM 717 C C . THR A 1 100 ? -4.596 3.505 7.079 1.00 94.75 100 THR A C 1
ATOM 719 O O . THR A 1 100 ? -4.749 2.490 7.768 1.00 94.75 100 THR A O 1
ATOM 722 N N . VAL A 1 101 ? -3.872 3.524 5.967 1.00 94.12 101 VAL A N 1
ATOM 723 C CA . VAL A 1 101 ? -2.985 2.432 5.576 1.00 94.12 101 VAL A CA 1
ATOM 724 C C . VAL A 1 101 ? -1.561 2.958 5.580 1.00 94.12 101 VAL A C 1
ATOM 726 O O . VAL A 1 101 ? -1.272 3.936 4.902 1.00 94.12 101 VAL A O 1
ATOM 729 N N . CYS A 1 102 ? -0.683 2.315 6.342 1.00 92.31 102 CYS A N 1
ATOM 730 C CA . CYS A 1 102 ? 0.745 2.596 6.320 1.00 92.31 102 CYS A CA 1
ATOM 731 C C . CYS A 1 102 ? 1.511 1.380 5.831 1.00 92.31 102 CYS A C 1
ATOM 733 O O . CYS A 1 102 ? 1.193 0.260 6.215 1.00 92.31 102 CYS A O 1
ATOM 735 N N . VAL A 1 103 ? 2.550 1.599 5.045 1.00 91.31 103 VAL A N 1
ATOM 736 C CA . VAL A 1 103 ? 3.540 0.590 4.693 1.00 91.31 103 VAL A CA 1
ATOM 737 C C . VAL A 1 103 ? 4.877 1.089 5.192 1.00 91.31 103 VAL A C 1
ATOM 739 O O . VAL A 1 103 ? 5.289 2.178 4.821 1.00 91.31 103 VAL A O 1
ATOM 742 N N . ASP A 1 104 ? 5.528 0.300 6.028 1.00 88.00 104 ASP A N 1
ATOM 743 C CA . ASP A 1 104 ? 6.950 0.382 6.313 1.00 88.00 104 ASP A CA 1
ATOM 744 C C . ASP A 1 104 ? 7.601 -0.761 5.544 1.00 88.00 104 ASP A C 1
ATOM 746 O O . ASP A 1 104 ? 7.314 -1.936 5.770 1.00 88.00 104 ASP A O 1
ATOM 750 N N . ARG A 1 105 ? 8.440 -0.433 4.573 1.00 81.94 105 ARG A N 1
ATOM 751 C CA . ARG A 1 105 ? 9.098 -1.432 3.737 1.00 81.94 105 ARG A CA 1
ATOM 752 C C . ARG A 1 105 ? 10.136 -2.228 4.528 1.00 81.94 105 ARG A C 1
ATOM 754 O O . ARG A 1 105 ? 10.422 -3.369 4.158 1.00 81.94 105 ARG A O 1
ATOM 761 N N . GLY A 1 106 ? 10.684 -1.637 5.592 1.00 72.38 106 GLY A N 1
ATOM 762 C CA . GLY A 1 106 ? 11.839 -2.147 6.316 1.00 72.38 106 GLY A CA 1
ATOM 763 C C . GLY A 1 106 ? 13.045 -2.429 5.410 1.00 72.38 106 GLY A C 1
ATOM 764 O O . GLY A 1 106 ? 13.041 -2.236 4.189 1.00 72.38 106 GLY A O 1
ATOM 765 N N . ASP A 1 107 ? 14.102 -2.959 6.004 1.00 64.94 107 ASP A N 1
ATOM 766 C CA . ASP A 1 107 ? 15.258 -3.543 5.325 1.00 64.94 107 ASP A CA 1
ATOM 767 C C . ASP A 1 107 ? 14.963 -4.985 4.861 1.00 64.94 107 ASP A C 1
ATOM 769 O O . ASP A 1 107 ? 15.571 -5.970 5.276 1.00 64.94 107 ASP A O 1
ATOM 773 N N . GLY A 1 108 ? 13.998 -5.128 3.951 1.00 60.53 108 GLY A N 1
ATOM 774 C CA . GLY A 1 108 ? 13.702 -6.393 3.274 1.00 60.53 108 GLY A CA 1
ATOM 775 C C . GLY A 1 108 ? 12.732 -7.300 4.034 1.00 60.53 108 GLY A C 1
ATOM 776 O O . GLY A 1 108 ? 11.582 -7.415 3.626 1.00 60.53 108 GLY A O 1
ATOM 777 N N . ILE A 1 109 ? 13.179 -7.971 5.104 1.00 56.19 109 ILE A N 1
ATOM 778 C CA . ILE A 1 109 ? 12.409 -9.046 5.783 1.00 56.19 109 ILE A CA 1
ATOM 779 C C . ILE A 1 109 ? 11.492 -8.496 6.895 1.00 56.19 109 ILE A C 1
ATOM 781 O O . ILE A 1 109 ? 10.595 -9.186 7.380 1.00 56.19 109 ILE A O 1
ATOM 785 N N . HIS A 1 110 ? 11.696 -7.240 7.299 1.00 67.75 110 HIS A N 1
ATOM 786 C CA . HIS A 1 110 ? 10.981 -6.603 8.411 1.00 67.75 110 HIS A CA 1
ATOM 787 C C . HIS A 1 110 ? 9.837 -5.686 7.981 1.00 67.75 110 HIS A C 1
ATOM 789 O O . HIS A 1 110 ? 9.217 -5.048 8.833 1.00 67.75 110 HIS A O 1
ATOM 795 N N . GLY A 1 111 ? 9.534 -5.652 6.681 1.00 82.88 111 GLY A N 1
ATOM 796 C CA . GLY A 1 111 ? 8.457 -4.834 6.155 1.00 82.88 111 GLY A CA 1
ATOM 797 C C . GLY A 1 111 ? 7.115 -5.163 6.801 1.00 82.88 111 GLY A C 1
ATOM 798 O O . GLY A 1 111 ? 6.744 -6.331 6.984 1.00 82.88 111 GLY A O 1
ATOM 799 N N . ARG A 1 112 ? 6.371 -4.116 7.138 1.00 89.56 112 ARG A N 1
ATOM 800 C CA . ARG A 1 112 ? 5.037 -4.210 7.701 1.00 89.56 112 ARG A CA 1
ATOM 801 C C . ARG A 1 112 ? 4.065 -3.264 7.057 1.00 89.56 112 ARG A C 1
ATOM 803 O O . ARG A 1 112 ? 4.378 -2.149 6.670 1.00 89.56 112 ARG A O 1
ATOM 810 N N . MET A 1 113 ? 2.833 -3.732 7.012 1.00 92.06 113 MET A N 1
ATOM 811 C CA . MET A 1 113 ? 1.709 -2.923 6.613 1.00 92.06 113 MET A CA 1
ATOM 812 C C . MET A 1 113 ? 0.743 -2.809 7.772 1.00 92.06 113 MET A C 1
ATOM 814 O O . MET A 1 113 ? 0.397 -3.798 8.414 1.00 92.06 113 MET A O 1
ATOM 818 N N . HIS A 1 114 ? 0.294 -1.595 8.023 1.00 93.00 114 HIS A N 1
ATOM 819 C CA . HIS A 1 114 ? -0.606 -1.252 9.096 1.00 93.00 114 HIS A CA 1
ATOM 820 C C . HIS A 1 114 ? -1.924 -0.786 8.505 1.00 93.00 114 HIS A C 1
ATOM 822 O O . HIS A 1 114 ? -1.945 0.080 7.635 1.00 93.00 114 HIS A O 1
ATOM 828 N N . ARG A 1 115 ? -3.028 -1.325 9.014 1.00 93.69 115 ARG A N 1
ATOM 829 C CA . ARG A 1 115 ? -4.377 -0.880 8.677 1.00 93.69 115 ARG A CA 1
ATOM 830 C C . ARG A 1 115 ? -5.081 -0.422 9.943 1.00 93.69 115 ARG A C 1
ATOM 832 O O . ARG A 1 115 ? -5.237 -1.196 10.889 1.00 93.69 115 ARG A O 1
ATOM 839 N N . ILE A 1 116 ? -5.479 0.843 9.965 1.00 94.75 116 ILE A N 1
ATOM 840 C CA . ILE A 1 116 ? -6.087 1.497 11.121 1.00 94.75 116 ILE A CA 1
ATOM 841 C C . ILE A 1 116 ? -7.487 1.943 10.727 1.00 94.75 116 ILE A C 1
ATOM 843 O O . ILE A 1 116 ? -7.644 2.881 9.955 1.00 94.75 116 ILE A O 1
ATOM 847 N N . TRP A 1 117 ? -8.503 1.297 11.282 1.00 94.12 117 TRP A N 1
ATOM 848 C CA . TRP A 1 117 ? -9.893 1.727 11.167 1.00 94.12 117 TRP A CA 1
ATOM 849 C C . TRP A 1 117 ? -10.169 2.769 12.246 1.00 94.12 117 TRP A C 1
ATOM 851 O O . TRP A 1 117 ? -10.252 2.433 13.432 1.00 94.12 117 TRP A O 1
ATOM 861 N N . LYS A 1 118 ? -10.246 4.043 11.847 1.00 92.50 118 LYS A N 1
ATOM 862 C CA . LYS A 1 118 ? -10.321 5.175 12.785 1.00 92.50 118 LYS A CA 1
ATOM 863 C C . LYS A 1 118 ? -11.665 5.240 13.507 1.00 92.50 118 LYS A C 1
ATOM 865 O O . LYS A 1 118 ? -11.717 5.667 14.653 1.00 92.50 118 LYS A O 1
ATOM 870 N N . ASP A 1 119 ? -12.728 4.783 12.851 1.00 92.31 119 ASP A N 1
ATOM 871 C CA . ASP A 1 119 ? -14.087 4.716 13.397 1.00 92.31 119 ASP A CA 1
ATOM 872 C C . ASP A 1 119 ? -14.202 3.751 14.586 1.00 92.31 119 ASP A C 1
ATOM 874 O O . ASP A 1 119 ? -14.845 4.063 15.583 1.00 92.31 119 ASP A O 1
ATOM 878 N N . ALA A 1 120 ? -13.554 2.590 14.490 1.00 91.88 120 ALA A N 1
ATOM 879 C CA . ALA A 1 120 ? -13.626 1.529 15.492 1.00 91.88 120 ALA A CA 1
ATOM 880 C C . ALA A 1 120 ? -12.386 1.459 16.402 1.00 91.88 120 ALA A C 1
ATOM 882 O O . ALA A 1 120 ? -12.317 0.599 17.278 1.00 91.88 120 ALA A O 1
ATOM 883 N N . ASN A 1 121 ? -11.387 2.321 16.176 1.00 91.00 121 ASN A N 1
ATOM 884 C CA . ASN A 1 121 ? -10.062 2.248 16.799 1.00 91.00 121 ASN A CA 1
ATOM 885 C C . ASN A 1 121 ? -9.419 0.846 16.685 1.00 91.00 121 ASN A C 1
ATOM 887 O O . ASN A 1 121 ? -8.738 0.369 17.594 1.00 91.00 121 ASN A O 1
ATOM 891 N N . VAL A 1 122 ? -9.653 0.166 15.558 1.00 92.81 122 VAL A N 1
ATOM 892 C CA . VAL A 1 122 ? -9.103 -1.169 15.288 1.00 92.81 122 VAL A CA 1
ATOM 893 C C . VAL A 1 122 ? -7.814 -1.020 14.503 1.00 92.81 122 VAL A C 1
ATOM 895 O O . VAL A 1 122 ? -7.789 -0.410 13.436 1.00 92.81 122 VAL A O 1
ATOM 898 N N . LYS A 1 123 ? -6.747 -1.623 15.021 1.00 93.69 123 LYS A N 1
ATOM 899 C CA . LYS A 1 123 ? -5.420 -1.618 14.412 1.00 93.69 123 LYS A CA 1
ATOM 900 C C . LYS A 1 123 ? -5.022 -3.039 14.057 1.00 93.69 123 LYS A C 1
ATOM 902 O O . LYS A 1 123 ? -5.062 -3.914 14.917 1.00 93.69 123 LYS A O 1
ATOM 907 N N . LYS A 1 124 ? -4.631 -3.251 12.806 1.00 93.94 124 LYS A N 1
ATOM 908 C CA . LYS A 1 124 ? -4.124 -4.528 12.307 1.00 93.94 124 LYS A CA 1
ATOM 909 C C . LYS A 1 124 ? -2.789 -4.329 11.623 1.00 93.94 124 LYS A C 1
ATOM 911 O O . LYS A 1 124 ? -2.574 -3.296 10.991 1.00 93.94 124 LYS A O 1
ATOM 916 N N . CYS A 1 125 ? -1.924 -5.325 11.744 1.00 93.00 125 CYS A N 1
ATOM 917 C CA . CYS A 1 125 ? -0.621 -5.329 11.106 1.00 93.00 125 CYS A CA 1
ATOM 918 C C . CYS A 1 125 ? -0.456 -6.592 10.283 1.00 93.00 125 CYS A C 1
ATOM 920 O O . CYS A 1 125 ? -0.967 -7.648 10.641 1.00 93.00 125 CYS A O 1
ATOM 922 N N . TYR A 1 126 ? 0.264 -6.475 9.183 1.00 92.25 126 TYR A N 1
ATOM 923 C CA . TYR A 1 126 ? 0.460 -7.549 8.231 1.00 92.25 126 TYR A CA 1
ATOM 924 C C . TYR A 1 126 ? 1.927 -7.628 7.871 1.00 92.25 126 TYR A C 1
ATOM 926 O O . TYR A 1 126 ? 2.605 -6.600 7.761 1.00 92.25 126 TYR A O 1
ATOM 934 N N . ARG A 1 127 ? 2.410 -8.855 7.681 1.00 90.12 127 ARG A N 1
ATOM 935 C CA . ARG A 1 127 ? 3.704 -9.061 7.040 1.00 90.12 127 ARG A CA 1
ATOM 936 C C . ARG A 1 127 ? 3.610 -8.585 5.593 1.00 90.1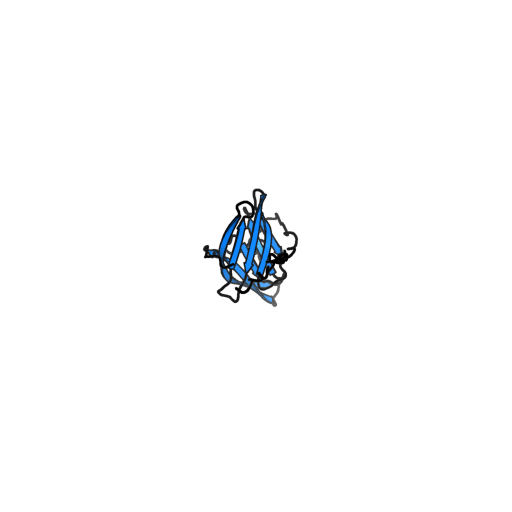2 127 ARG A C 1
ATOM 938 O O . ARG A 1 127 ? 2.564 -8.720 4.956 1.00 90.12 127 ARG A O 1
AT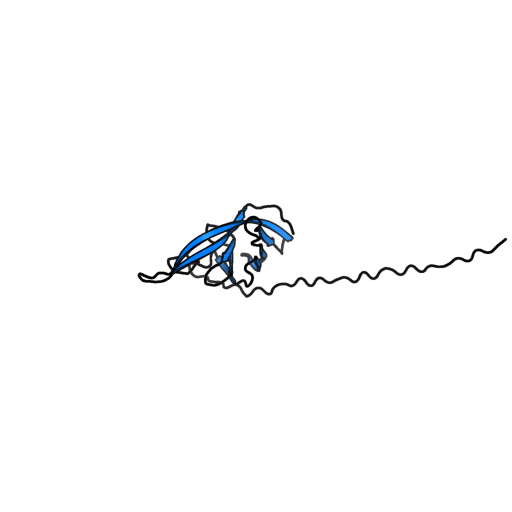OM 945 N N . VAL A 1 128 ? 4.707 -8.035 5.096 1.00 89.06 128 VAL A N 1
ATOM 946 C CA . VAL A 1 128 ? 4.844 -7.619 3.703 1.00 89.06 128 VAL A CA 1
ATOM 947 C C . VAL A 1 128 ? 5.806 -8.561 2.994 1.00 89.06 128 VAL A C 1
ATOM 949 O O . VAL A 1 128 ? 6.853 -8.907 3.539 1.00 89.06 128 VAL A O 1
ATOM 952 N N . GLU A 1 129 ? 5.463 -8.973 1.777 1.00 87.56 129 GLU A N 1
ATOM 953 C CA . GLU A 1 129 ? 6.363 -9.736 0.913 1.00 87.56 129 GLU A CA 1
ATOM 954 C C . GLU A 1 129 ? 6.812 -8.885 -0.273 1.00 87.56 129 GLU A C 1
ATOM 956 O O . GLU A 1 129 ? 5.986 -8.312 -0.986 1.00 87.56 129 GLU A O 1
ATOM 961 N N . LYS A 1 130 ? 8.132 -8.831 -0.494 1.00 88.00 130 LYS A N 1
ATOM 962 C CA . LYS A 1 130 ? 8.720 -8.215 -1.681 1.00 88.00 130 LYS A CA 1
ATOM 963 C C . LYS A 1 130 ? 8.663 -9.193 -2.854 1.00 88.00 130 LYS A C 1
ATOM 965 O O . LYS A 1 130 ? 9.238 -10.277 -2.782 1.00 88.00 130 LYS A O 1
ATOM 970 N N . ARG A 1 131 ? 8.062 -8.772 -3.962 1.00 85.75 131 ARG A N 1
ATOM 971 C CA . ARG A 1 131 ? 8.086 -9.465 -5.257 1.00 85.75 131 ARG A CA 1
ATOM 972 C C . ARG A 1 131 ? 8.619 -8.528 -6.332 1.00 85.75 131 ARG A C 1
ATOM 974 O O . ARG A 1 131 ? 8.569 -7.311 -6.161 1.00 85.75 131 ARG A O 1
ATOM 981 N N . SER A 1 132 ? 9.133 -9.083 -7.421 1.00 85.38 132 SER A N 1
ATOM 982 C CA . SER A 1 132 ? 9.514 -8.309 -8.599 1.00 85.38 132 SER A CA 1
ATOM 983 C C . SER A 1 132 ? 8.855 -8.856 -9.851 1.00 85.38 132 SER A C 1
ATOM 985 O O . SER A 1 132 ? 8.566 -10.051 -9.945 1.00 85.38 132 SER A O 1
ATOM 987 N N . LYS A 1 133 ? 8.625 -7.967 -10.810 1.00 81.25 133 LYS A N 1
ATOM 988 C CA . LYS A 1 133 ? 8.194 -8.309 -12.158 1.00 81.25 133 LYS A CA 1
ATOM 989 C C . LYS A 1 133 ? 9.075 -7.548 -13.131 1.00 81.25 133 LYS A C 1
ATOM 991 O O . LYS A 1 133 ? 9.254 -6.340 -12.989 1.00 81.25 133 LYS A O 1
ATOM 996 N N . GLU A 1 134 ? 9.608 -8.275 -14.098 1.00 80.31 134 GLU A N 1
ATOM 997 C CA . GLU A 1 134 ? 10.311 -7.677 -15.219 1.00 80.31 134 GLU A CA 1
ATOM 998 C C . GLU A 1 134 ? 9.278 -7.159 -16.224 1.00 80.31 134 GLU A C 1
ATOM 1000 O O . GLU A 1 134 ? 8.331 -7.866 -16.590 1.00 80.31 134 GLU 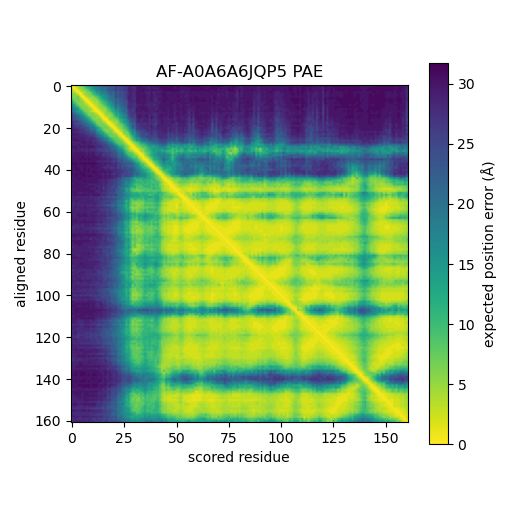A O 1
ATOM 1005 N N . LEU A 1 135 ? 9.454 -5.916 -16.657 1.00 74.56 135 LEU A N 1
ATOM 1006 C CA . LEU A 1 135 ? 8.615 -5.291 -17.667 1.00 74.56 135 LEU A CA 1
ATOM 1007 C C . LEU A 1 135 ? 9.444 -4.947 -18.883 1.00 74.56 135 LEU A C 1
ATOM 1009 O O . LEU A 1 135 ? 10.508 -4.335 -18.779 1.00 74.56 135 LEU A O 1
ATOM 1013 N N . THR A 1 136 ? 8.893 -5.271 -20.045 1.00 70.62 136 THR A N 1
ATOM 1014 C CA . THR A 1 136 ? 9.421 -4.812 -21.322 1.00 70.62 136 THR A CA 1
ATOM 1015 C C . THR A 1 136 ? 8.729 -3.517 -21.717 1.00 70.62 136 THR A C 1
ATOM 1017 O O . THR A 1 136 ? 7.514 -3.468 -21.924 1.00 70.62 136 THR A O 1
ATOM 1020 N N . CYS A 1 137 ? 9.524 -2.467 -21.852 1.00 69.00 137 CYS A N 1
ATOM 1021 C CA . CYS A 1 137 ? 9.091 -1.139 -22.238 1.00 69.00 137 CYS A CA 1
ATOM 1022 C C . CYS A 1 137 ? 9.484 -0.828 -23.688 1.00 69.00 137 CYS A C 1
ATOM 1024 O O . CYS A 1 137 ? 10.667 -0.845 -24.027 1.00 69.00 137 CYS A O 1
ATOM 1026 N N . GLY A 1 138 ? 8.496 -0.486 -24.526 1.00 59.53 138 GLY A N 1
ATOM 1027 C CA . GLY A 1 138 ? 8.691 -0.014 -25.906 1.00 59.53 138 GLY A CA 1
ATOM 1028 C C . GLY A 1 138 ? 8.231 -0.991 -26.997 1.00 5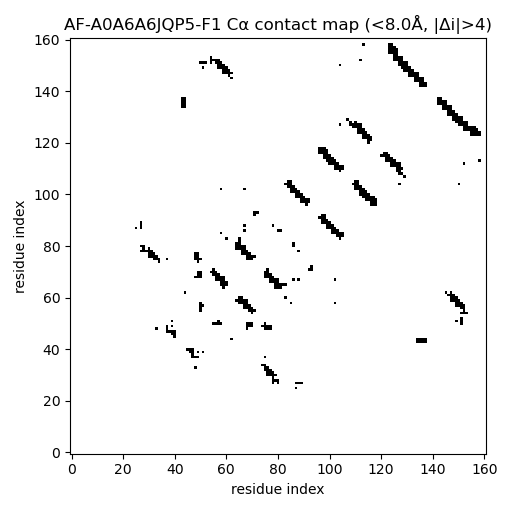9.53 138 GLY A C 1
ATOM 1029 O O . GLY A 1 138 ? 8.065 -2.184 -26.768 1.00 59.53 138 GLY A O 1
ATOM 1030 N N . THR A 1 139 ? 8.011 -0.470 -28.207 1.00 53.19 139 THR A N 1
ATOM 1031 C CA . THR A 1 139 ? 7.717 -1.260 -29.415 1.00 53.19 139 THR A CA 1
ATOM 1032 C C . THR A 1 139 ? 8.941 -1.254 -30.335 1.00 53.19 139 THR A C 1
ATOM 1034 O O . THR A 1 139 ? 9.210 -0.241 -30.978 1.00 53.19 139 THR A O 1
ATOM 1037 N N . GLY A 1 140 ? 9.699 -2.352 -30.400 1.00 53.91 140 GLY A N 1
ATOM 1038 C CA . GLY A 1 140 ? 10.879 -2.474 -31.269 1.00 53.91 140 GLY A CA 1
ATOM 1039 C C . GLY A 1 140 ? 11.887 -3.525 -30.793 1.00 53.91 140 GLY A C 1
ATOM 1040 O O . GLY A 1 140 ? 11.670 -4.176 -29.776 1.00 53.91 140 GLY A O 1
ATOM 1041 N N . VAL A 1 141 ? 12.993 -3.684 -31.530 1.00 52.62 141 VAL A N 1
ATOM 1042 C CA . VAL A 1 141 ? 14.092 -4.628 -31.215 1.00 52.62 141 VAL A CA 1
ATOM 1043 C C . VAL A 1 141 ? 14.979 -4.188 -30.036 1.00 52.62 141 VAL A C 1
ATOM 1045 O O . VAL A 1 141 ? 15.780 -4.986 -29.564 1.00 52.62 141 VAL A O 1
ATOM 1048 N N . ASP A 1 142 ? 14.778 -2.966 -29.527 1.00 59.19 142 ASP A N 1
ATOM 1049 C CA . ASP A 1 142 ? 15.557 -2.343 -28.444 1.00 59.19 142 ASP A CA 1
ATOM 1050 C C . ASP A 1 142 ? 14.708 -2.074 -27.185 1.00 59.19 142 ASP A C 1
ATOM 1052 O O . ASP A 1 142 ? 14.881 -1.057 -26.512 1.00 59.19 142 ASP A O 1
ATOM 1056 N N . GLY A 1 143 ? 13.733 -2.941 -26.883 1.00 60.25 143 GLY A N 1
ATOM 1057 C CA . GLY A 1 143 ? 12.932 -2.817 -25.660 1.00 60.25 143 GLY A CA 1
ATOM 1058 C C . GLY A 1 143 ? 13.826 -2.670 -24.422 1.00 60.25 143 GLY A C 1
ATOM 1059 O O . GLY A 1 143 ? 14.768 -3.441 -24.239 1.00 60.25 143 GLY A O 1
ATOM 1060 N N . PHE A 1 144 ? 13.551 -1.671 -23.580 1.00 70.19 144 PHE A N 1
ATOM 1061 C CA . PHE A 1 144 ? 14.248 -1.522 -22.302 1.00 70.19 144 PHE A CA 1
ATOM 1062 C C . PHE A 1 144 ? 13.542 -2.366 -21.241 1.00 70.19 144 PHE A C 1
ATOM 1064 O O . PHE A 1 144 ? 12.312 -2.392 -21.176 1.00 70.19 144 PHE A O 1
ATOM 1071 N N . TRP A 1 145 ? 14.330 -3.041 -20.412 1.00 66.94 145 TRP A N 1
ATOM 1072 C CA . TRP A 1 145 ? 13.845 -3.875 -19.320 1.00 66.94 145 TRP A CA 1
ATOM 1073 C C . TRP A 1 145 ? 13.921 -3.089 -18.023 1.00 66.94 145 TRP A C 1
ATOM 1075 O O . TRP A 1 145 ? 14.951 -2.489 -17.714 1.00 66.94 145 TRP A O 1
ATOM 1085 N N . THR A 1 146 ? 12.840 -3.092 -17.256 1.00 75.56 146 THR A N 1
ATOM 1086 C CA . THR A 1 146 ? 12.833 -2.493 -15.924 1.00 75.56 146 THR A CA 1
ATOM 1087 C C . THR A 1 146 ? 12.222 -3.463 -14.928 1.00 75.56 146 THR A C 1
ATOM 1089 O O . THR A 1 146 ? 11.193 -4.082 -15.200 1.00 75.56 146 THR A O 1
ATOM 1092 N N . ASP A 1 147 ? 12.874 -3.597 -13.776 1.00 81.00 147 ASP A N 1
ATOM 1093 C CA . ASP A 1 147 ? 12.298 -4.292 -12.637 1.00 81.00 147 ASP A CA 1
ATOM 1094 C C . ASP A 1 147 ? 11.358 -3.355 -11.895 1.00 81.00 147 ASP A C 1
ATOM 1096 O O . ASP A 1 147 ? 11.740 -2.258 -11.474 1.00 81.00 147 ASP A O 1
ATOM 1100 N N . VAL A 1 148 ? 10.144 -3.833 -11.673 1.00 85.75 148 VAL A N 1
ATOM 1101 C CA . VAL A 1 148 ? 9.212 -3.231 -10.733 1.00 85.75 148 VAL A CA 1
ATOM 1102 C C . VAL A 1 148 ? 9.132 -4.096 -9.494 1.00 85.75 148 VAL A C 1
ATOM 1104 O O . VAL A 1 148 ? 9.082 -5.324 -9.584 1.00 85.75 148 VAL A O 1
ATOM 1107 N N . PHE A 1 149 ? 9.115 -3.453 -8.327 1.00 87.56 149 PHE A N 1
ATOM 1108 C CA . PHE A 1 149 ? 8.973 -4.137 -7.049 1.00 87.56 149 PHE A CA 1
ATOM 1109 C C . PHE A 1 149 ? 7.606 -3.878 -6.432 1.00 87.56 149 PHE A C 1
ATOM 1111 O O . PHE A 1 149 ? 7.148 -2.739 -6.359 1.00 87.56 149 PHE A O 1
ATOM 1118 N N . PHE A 1 150 ? 7.007 -4.943 -5.914 1.00 88.44 150 PHE A N 1
ATOM 1119 C CA . PHE A 1 150 ? 5.750 -4.917 -5.181 1.00 88.44 150 PHE A CA 1
ATOM 1120 C C . PHE A 1 150 ? 5.989 -5.388 -3.762 1.00 88.44 150 PHE A C 1
ATOM 1122 O O . PHE A 1 150 ? 6.712 -6.355 -3.530 1.00 88.44 150 PHE A O 1
ATOM 1129 N N . TYR A 1 151 ? 5.343 -4.723 -2.825 1.00 90.12 151 TYR A N 1
ATOM 1130 C CA . TYR A 1 151 ? 5.383 -5.028 -1.407 1.00 90.12 151 TYR A CA 1
ATOM 1131 C C . TYR A 1 151 ? 3.950 -5.314 -0.971 1.00 90.12 151 TYR A C 1
ATOM 1133 O O . TYR A 1 151 ? 3.206 -4.406 -0.602 1.00 90.12 151 TYR A O 1
ATOM 1141 N N . SER A 1 152 ? 3.542 -6.574 -1.107 1.00 89.81 152 SER A N 1
ATOM 1142 C CA . SER A 1 152 ? 2.146 -6.990 -0.963 1.00 89.81 152 SER A CA 1
ATOM 1143 C C . SER A 1 152 ? 1.822 -7.398 0.468 1.00 89.81 152 SER A C 1
ATOM 1145 O O . SER A 1 152 ? 2.636 -8.021 1.154 1.00 89.81 152 SER A O 1
ATOM 1147 N N . GLN A 1 153 ? 0.604 -7.072 0.900 1.00 89.88 153 GLN A N 1
ATOM 1148 C CA . GLN A 1 153 ? 0.043 -7.542 2.161 1.00 89.88 153 GLN A CA 1
ATOM 1149 C C . GLN A 1 153 ? -0.080 -9.073 2.181 1.00 89.88 153 GLN A C 1
ATOM 1151 O O . GLN A 1 153 ? -0.673 -9.656 1.274 1.00 89.88 153 GLN A O 1
ATOM 1156 N N . MET A 1 154 ? 0.417 -9.705 3.245 1.00 88.88 154 MET A N 1
ATOM 1157 C CA . MET A 1 154 ? 0.307 -11.148 3.476 1.00 88.88 154 MET A CA 1
ATOM 1158 C C . MET A 1 154 ? -0.582 -11.435 4.699 1.00 88.88 154 MET A C 1
ATOM 1160 O O . MET A 1 154 ? -1.639 -10.823 4.872 1.00 88.88 154 MET A O 1
ATOM 1164 N N . GLU A 1 155 ? -0.189 -12.376 5.556 1.00 90.75 155 GLU A N 1
ATOM 1165 C CA . GLU A 1 155 ? -0.931 -12.719 6.763 1.00 90.75 155 GLU A CA 1
ATOM 1166 C C . GLU A 1 155 ? -0.844 -11.649 7.870 1.00 90.75 155 GLU A C 1
ATOM 1168 O O . GLU A 1 155 ? 0.105 -10.859 7.948 1.00 90.75 155 GLU A O 1
ATOM 1173 N 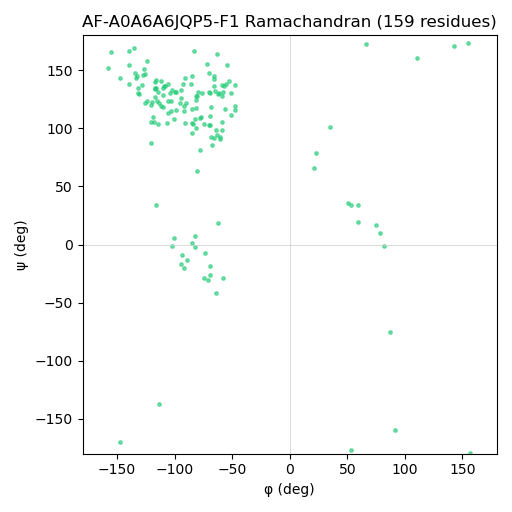N . GLU A 1 156 ? -1.861 -11.632 8.741 1.00 92.88 156 GLU A N 1
ATOM 1174 C CA . GLU A 1 156 ? -1.896 -10.773 9.929 1.00 92.88 156 GLU A CA 1
ATOM 1175 C C . GLU A 1 156 ? -0.790 -11.192 10.909 1.00 92.88 156 GLU A C 1
ATOM 1177 O O . GLU A 1 156 ? -0.566 -12.376 11.158 1.00 92.88 156 GLU A O 1
ATOM 1182 N N . THR A 1 157 ? -0.096 -10.209 11.469 1.00 90.94 157 THR A N 1
ATOM 1183 C CA . THR A 1 157 ? 0.990 -10.394 12.433 1.00 90.94 157 THR A CA 1
ATOM 1184 C C . THR A 1 157 ? 0.838 -9.419 13.598 1.00 90.94 157 THR A C 1
ATOM 1186 O O . THR A 1 157 ? 0.039 -8.481 13.555 1.00 90.94 157 THR A O 1
ATOM 1189 N N . GLY A 1 158 ? 1.623 -9.624 14.655 1.00 88.75 158 GLY A N 1
ATOM 1190 C CA . GLY A 1 158 ? 1.675 -8.705 15.786 1.00 88.75 158 GLY A CA 1
ATOM 1191 C C . GLY A 1 158 ? 2.101 -7.302 15.348 1.00 88.75 158 GLY A C 1
ATOM 1192 O O . GLY A 1 158 ? 3.021 -7.130 14.542 1.00 88.75 158 GLY A O 1
ATOM 1193 N N . CYS A 1 159 ? 1.430 -6.288 15.886 1.00 83.44 159 CYS A N 1
ATOM 1194 C CA . CYS A 1 159 ? 1.853 -4.911 15.701 1.00 83.44 159 CYS A CA 1
ATOM 1195 C C . CYS A 1 159 ? 2.985 -4.552 16.666 1.00 83.44 159 CYS A C 1
ATOM 1197 O O . CYS A 1 159 ? 2.826 -4.695 17.877 1.00 83.44 159 CYS A O 1
ATOM 1199 N N . ASN A 1 160 ? 4.079 -4.009 16.132 1.00 73.25 160 ASN A N 1
ATOM 1200 C CA . ASN A 1 160 ? 5.129 -3.361 16.913 1.00 73.25 160 ASN A CA 1
ATOM 1201 C C . ASN A 1 160 ? 5.069 -1.900 16.487 1.00 73.25 160 ASN A C 1
ATOM 1203 O O . ASN A 1 160 ? 5.433 -1.598 15.352 1.00 73.25 160 ASN A O 1
ATOM 1207 N N . TRP A 1 161 ? 4.495 -1.058 17.338 1.00 66.69 161 TRP A N 1
ATOM 1208 C CA . TRP A 1 161 ? 4.394 0.380 17.107 1.00 66.69 161 TRP A CA 1
ATOM 1209 C C . TRP A 1 161 ? 5.545 1.094 17.797 1.00 66.69 161 TRP A C 1
ATOM 1211 O O . TRP A 1 161 ? 5.910 0.637 18.905 1.00 66.69 161 TRP A O 1
#

pLDDT: mean 72.97, std 20.04, range [33.78, 94.75]

Secondary structure (DSSP, 8-state):
---------------------------PPPPEE--S---TT-SSS---SSPSTT-SEEEEEETTEEEEEEEETTEEEEEEES-TTEEEEEEEETTTEEEEEEEE--SSTT-EEEEEETTTTEEEEEEEEEEEEEEEESSSTTPEEEEEEEEEEEEEE----

Foldseek 3Di:
DDDDDDDDDDDDDDPPPPPPPPPPPPPFDDWPWDPPPFDQDDAAQDRTQAAPPPFQWKWKDGPVGIWIWGCAVNTIIITHDDDPQKDKDWDQGPVRFTWIWIWGCPPAQPIKIWIARPVVRDIWIFGWHKDWDWHFHDDDPDTDIDIMIMTGGDDIDDDDD

Sequence (161 aa):
MLLKSSLVLALLPSLITAWSVRNVIAEGGEPVLDKRNSTSATSGCDEGLCPDNSAAVDFLAGLGGWRLRVNDCGECLSFPTEDANGACVDFASCGGRPQTVCVDRGDGIHGRMHRIWKDANVKKCYRVEKRSKELTCGTGVDGFWTDVFFYSQMEETGCNW

Mean predicted aligned error: 13.39 Å

Nearest PDB structures (foldseek):
  7bil-assembly1_A  TM=3.232E-01  e=2.424E+00  Thermus oshimai JL-2
  1x99-assembly1_A  TM=3.080E-01  e=3.298E+00  Xerocomellus chrysenteron

Organism: Westerdykella ornata (NCBI:txid318751)

Solvent-accessible surface area (backbone atoms only — not comparable to full-atom values): 9745 Å² total; per-residue (Å²): 141,80,86,84,81,81,82,84,78,83,84,74,83,81,81,74,78,78,79,76,77,73,75,81,71,71,83,57,62,80,67,52,77,62,89,66,85,77,58,77,48,73,85,51,84,48,69,55,47,47,30,66,92,87,23,56,31,24,38,40,41,43,97,90,46,34,31,46,19,30,42,46,91,84,43,30,36,30,28,71,43,93,48,93,58,36,49,61,42,78,49,64,42,76,93,70,44,44,31,38,43,34,37,40,41,54,90,62,83,67,12,33,32,38,41,33,35,65,84,76,74,44,76,48,23,21,40,34,47,80,47,75,47,81,38,62,30,74,92,64,99,76,51,46,77,46,74,31,38,38,36,30,54,59,59,81,45,85,75,85,131

Radius of gyration: 24.39 Å; Cα contacts (8 Å, |Δi|>4): 315; chains: 1; bounding box: 35×39×108 Å